Protein AF-D8MJK2-F1 (afdb_monomer_lite)

Structure (mmCIF, N/CA/C/O backbone):
data_AF-D8MJK2-F1
#
_entry.id   AF-D8MJK2-F1
#
loop_
_atom_site.group_PDB
_atom_site.id
_atom_site.type_symbol
_atom_site.label_atom_id
_atom_site.label_alt_id
_atom_site.label_comp_id
_atom_site.label_asym_id
_atom_site.label_entity_id
_atom_site.label_seq_id
_atom_site.pdbx_PDB_ins_code
_atom_site.Cartn_x
_atom_site.Cartn_y
_atom_site.Cartn_z
_atom_site.occupancy
_atom_site.B_iso_or_equiv
_atom_site.auth_seq_id
_atom_site.auth_comp_id
_atom_site.auth_asym_id
_atom_site.auth_atom_id
_atom_site.pdbx_PDB_model_num
ATOM 1 N N . MET A 1 1 ? 23.880 8.518 2.483 1.00 40.47 1 MET A N 1
ATOM 2 C CA . MET A 1 1 ? 23.568 7.849 1.201 1.00 40.47 1 MET A CA 1
ATOM 3 C C . MET A 1 1 ? 22.055 7.688 1.110 1.00 40.47 1 MET A C 1
ATOM 5 O O . MET A 1 1 ? 21.490 6.888 1.840 1.00 40.47 1 MET A O 1
ATOM 9 N N . ARG A 1 2 ? 21.389 8.558 0.341 1.00 44.00 2 ARG A N 1
ATOM 10 C CA . ARG A 1 2 ? 19.924 8.644 0.212 1.00 44.00 2 ARG A CA 1
ATOM 11 C C . ARG A 1 2 ? 19.477 7.722 -0.935 1.00 44.00 2 ARG A C 1
ATOM 13 O O . ARG A 1 2 ? 19.857 7.965 -2.067 1.00 44.00 2 ARG A O 1
ATOM 20 N N . TYR A 1 3 ? 18.687 6.697 -0.614 1.00 40.72 3 TYR A N 1
ATOM 21 C CA . TYR A 1 3 ? 17.783 5.967 -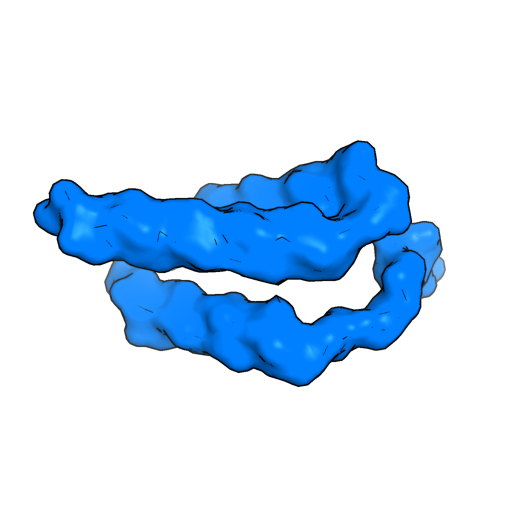1.518 1.00 40.72 3 TYR A CA 1
ATOM 22 C C . TYR A 1 3 ? 18.357 5.413 -2.843 1.00 40.72 3 TYR A C 1
ATOM 24 O O . TYR A 1 3 ? 17.865 5.742 -3.914 1.00 40.72 3 TYR A O 1
ATOM 32 N N . ASN A 1 4 ? 19.292 4.457 -2.783 1.00 43.34 4 ASN A N 1
ATOM 33 C CA . ASN A 1 4 ? 19.684 3.654 -3.963 1.00 4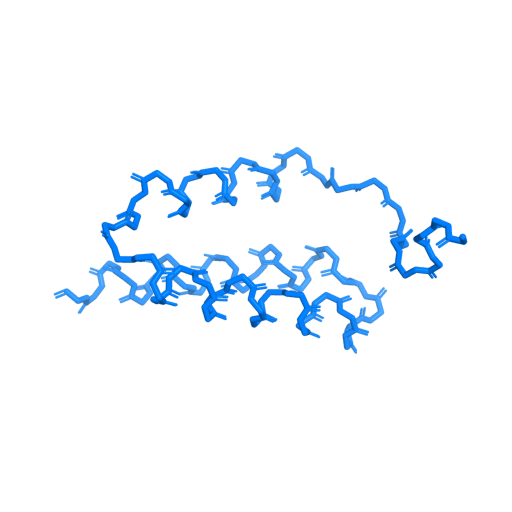3.34 4 ASN A CA 1
ATOM 34 C C . ASN A 1 4 ? 18.618 2.623 -4.408 1.00 43.34 4 ASN A C 1
ATOM 36 O O . ASN A 1 4 ? 18.816 1.922 -5.397 1.00 43.34 4 ASN A O 1
ATOM 40 N N . HIS A 1 5 ? 17.499 2.504 -3.685 1.00 47.75 5 HIS A N 1
ATOM 41 C CA . HIS A 1 5 ? 16.438 1.527 -3.971 1.00 47.75 5 HIS A CA 1
ATOM 42 C C . HIS A 1 5 ? 15.151 2.146 -4.534 1.00 47.75 5 HIS A C 1
ATOM 44 O O . HIS A 1 5 ? 14.286 1.410 -4.994 1.00 47.75 5 HIS A O 1
ATOM 50 N N . ALA A 1 6 ? 15.012 3.476 -4.537 1.00 47.56 6 ALA A N 1
ATOM 51 C CA . ALA A 1 6 ? 13.850 4.126 -5.137 1.00 47.56 6 ALA A CA 1
ATOM 52 C C . ALA A 1 6 ? 14.056 4.237 -6.656 1.00 47.56 6 ALA A C 1
ATOM 54 O O . ALA A 1 6 ? 14.591 5.226 -7.157 1.00 47.56 6 ALA A O 1
ATOM 55 N N . ARG A 1 7 ? 13.661 3.200 -7.401 1.00 54.12 7 ARG A N 1
ATOM 56 C CA . ARG A 1 7 ? 13.607 3.239 -8.869 1.00 54.12 7 ARG A CA 1
ATOM 57 C C . ARG A 1 7 ? 12.385 4.056 -9.310 1.00 54.12 7 ARG A C 1
ATOM 59 O O . ARG A 1 7 ? 11.352 3.503 -9.658 1.00 54.12 7 ARG A O 1
ATOM 66 N N . GLY A 1 8 ? 12.504 5.383 -9.265 1.00 53.66 8 GLY A N 1
ATOM 67 C CA . GLY A 1 8 ? 11.507 6.327 -9.788 1.00 53.66 8 GLY A CA 1
ATOM 68 C C . GLY A 1 8 ? 10.630 7.016 -8.728 1.00 53.66 8 GLY A C 1
ATOM 69 O O . GLY A 1 8 ? 10.723 6.713 -7.537 1.00 53.66 8 GLY A O 1
ATOM 70 N N . PRO A 1 9 ? 9.797 7.989 -9.138 1.00 61.81 9 PRO A N 1
ATOM 71 C CA . PRO A 1 9 ? 8.866 8.668 -8.243 1.00 61.81 9 PRO A CA 1
ATOM 72 C C . PRO A 1 9 ? 7.720 7.734 -7.828 1.00 61.81 9 PRO A C 1
ATOM 74 O O . PRO A 1 9 ? 7.111 7.083 -8.673 1.00 61.81 9 PRO A O 1
ATOM 77 N N . VAL A 1 10 ? 7.379 7.719 -6.533 1.00 71.19 10 VAL A N 1
ATOM 78 C CA . VAL A 1 10 ? 6.159 7.054 -6.039 1.00 71.19 10 VAL A CA 1
ATOM 79 C C . VAL A 1 10 ? 4.955 7.662 -6.758 1.00 71.19 10 VAL A C 1
ATOM 81 O O . VAL A 1 10 ? 4.750 8.881 -6.677 1.00 71.19 10 VAL A O 1
ATOM 84 N N . SER A 1 11 ? 4.166 6.833 -7.445 1.00 79.75 11 SER A N 1
ATOM 85 C CA . SER A 1 11 ? 2.987 7.310 -8.168 1.00 79.75 11 SER A CA 1
ATOM 86 C C . SER A 1 11 ? 1.973 7.943 -7.211 1.00 79.75 11 SER A C 1
ATOM 88 O O . SER A 1 11 ? 1.880 7.591 -6.030 1.00 79.75 11 SER A O 1
ATOM 90 N N . PHE A 1 12 ? 1.199 8.900 -7.724 1.00 81.75 12 PHE A N 1
ATOM 91 C CA . PHE A 1 12 ? 0.141 9.551 -6.951 1.00 81.75 12 PHE A CA 1
ATOM 92 C C . PHE A 1 12 ? -0.876 8.535 -6.406 1.00 81.75 12 PHE A C 1
ATOM 94 O O . PHE A 1 12 ? -1.341 8.677 -5.277 1.00 81.75 12 PHE A O 1
ATOM 101 N N . ASP A 1 13 ? -1.157 7.473 -7.163 1.00 80.81 13 ASP A N 1
ATOM 102 C CA . ASP A 1 13 ? -2.084 6.418 -6.754 1.00 80.81 13 ASP A CA 1
ATOM 103 C C . ASP A 1 13 ? -1.557 5.591 -5.577 1.00 80.81 13 ASP A C 1
ATOM 105 O O . ASP A 1 13 ? -2.300 5.355 -4.627 1.00 80.81 13 ASP A O 1
ATOM 109 N N . VAL A 1 14 ? -0.271 5.214 -5.579 1.00 85.25 14 VAL A N 1
ATOM 110 C CA . VAL A 1 14 ? 0.340 4.490 -4.448 1.00 85.25 14 VAL A CA 1
ATOM 111 C C . VAL A 1 14 ? 0.317 5.348 -3.185 1.00 85.25 14 VAL A C 1
ATOM 113 O O . VAL A 1 14 ? -0.034 4.856 -2.115 1.00 85.25 14 VAL A O 1
ATOM 116 N N . LYS A 1 15 ? 0.620 6.650 -3.302 1.00 86.12 15 LYS A N 1
ATOM 117 C CA . LYS A 1 15 ? 0.532 7.573 -2.159 1.00 86.12 15 LYS A CA 1
ATOM 118 C C . LYS A 1 15 ? -0.883 7.642 -1.593 1.00 86.12 15 LYS A C 1
ATOM 120 O O . LYS A 1 15 ? -1.042 7.575 -0.380 1.00 86.12 15 LYS A O 1
ATOM 125 N N . ARG A 1 16 ? -1.897 7.770 -2.455 1.00 88.81 16 ARG A N 1
ATOM 126 C CA . ARG A 1 16 ? -3.304 7.834 -2.034 1.00 88.81 16 ARG A CA 1
ATOM 127 C C . ARG A 1 16 ? -3.710 6.572 -1.271 1.00 88.81 16 ARG A C 1
ATOM 129 O O . ARG A 1 16 ? -4.205 6.680 -0.157 1.00 88.81 16 ARG A O 1
ATOM 136 N N . LYS A 1 17 ? -3.419 5.395 -1.834 1.00 88.62 17 LYS A N 1
ATOM 137 C CA . LYS A 1 17 ? -3.716 4.093 -1.217 1.00 88.62 17 LYS A CA 1
ATOM 138 C C . LYS A 1 17 ? -3.022 3.907 0.137 1.00 88.62 17 LYS A C 1
ATOM 140 O O . LYS A 1 17 ? -3.639 3.418 1.074 1.00 88.62 17 LYS A O 1
ATOM 145 N N . LEU A 1 18 ? -1.764 4.337 0.263 1.00 88.44 18 LEU A N 1
ATOM 146 C CA . LEU A 1 18 ? -1.032 4.263 1.530 1.00 88.44 18 LEU A CA 1
ATOM 147 C C . LEU A 1 18 ? -1.628 5.195 2.598 1.00 88.44 18 LEU A C 1
ATOM 149 O O . LEU A 1 18 ? -1.729 4.812 3.758 1.00 88.44 18 LEU A O 1
ATOM 153 N N . VAL A 1 19 ? -2.047 6.406 2.218 1.00 89.25 19 VAL A N 1
ATOM 154 C CA . VAL A 1 19 ? -2.732 7.324 3.144 1.00 89.25 19 VAL A CA 1
ATOM 155 C C . VAL A 1 19 ? -4.062 6.731 3.613 1.00 89.25 19 VAL A C 1
ATOM 157 O O . VAL A 1 19 ? -4.346 6.784 4.806 1.00 89.25 19 VAL A O 1
ATOM 160 N N . GLU A 1 20 ? -4.839 6.120 2.713 1.00 88.50 20 GLU A N 1
ATOM 161 C CA . GLU A 1 20 ? -6.071 5.406 3.080 1.00 88.50 20 GLU A CA 1
ATOM 162 C C . GLU A 1 20 ? -5.793 4.268 4.079 1.00 88.50 20 GLU A C 1
ATOM 164 O O . GLU A 1 20 ? -6.510 4.139 5.071 1.00 88.50 20 GLU A O 1
ATOM 169 N N . LEU A 1 21 ? -4.734 3.477 3.865 1.00 87.62 21 LEU A N 1
ATOM 170 C CA . LEU A 1 21 ? -4.330 2.401 4.780 1.00 87.62 21 LEU A CA 1
ATOM 171 C C . LEU A 1 21 ? -4.027 2.940 6.187 1.00 87.62 21 LEU A C 1
ATOM 173 O O . LEU A 1 21 ? -4.559 2.433 7.171 1.00 87.62 21 LEU A O 1
ATOM 177 N N . ILE A 1 22 ? -3.230 4.009 6.274 1.00 88.12 22 ILE A N 1
ATOM 178 C CA . ILE A 1 22 ? -2.849 4.639 7.548 1.00 88.12 22 ILE A CA 1
ATOM 179 C C . ILE A 1 22 ? -4.073 5.205 8.276 1.00 88.12 22 ILE A C 1
ATOM 181 O O . ILE A 1 22 ? -4.172 5.092 9.491 1.00 88.12 22 ILE A O 1
ATOM 185 N N . GLN A 1 23 ? -5.011 5.814 7.548 1.00 87.12 23 GLN A N 1
ATOM 186 C CA . GLN A 1 23 ? -6.213 6.415 8.137 1.00 87.12 23 GLN A CA 1
ATOM 187 C C . GLN A 1 23 ? -7.248 5.387 8.607 1.00 87.12 23 GLN A C 1
ATOM 189 O O . GLN A 1 23 ? -8.116 5.728 9.407 1.00 87.12 23 GLN A O 1
ATOM 194 N N . THR A 1 24 ? -7.192 4.159 8.091 1.00 83.75 24 THR A N 1
ATOM 195 C CA . THR A 1 24 ? -8.157 3.093 8.404 1.00 83.75 24 THR A CA 1
ATOM 196 C C . THR A 1 24 ? -7.670 2.134 9.488 1.00 83.75 24 THR A C 1
ATOM 198 O O . THR A 1 24 ? -8.486 1.423 10.073 1.00 83.75 24 THR A O 1
ATOM 201 N N . HIS A 1 25 ? -6.372 2.131 9.797 1.00 82.94 25 HIS A N 1
ATOM 202 C CA . HIS A 1 25 ? -5.801 1.310 10.861 1.00 82.94 25 HIS A CA 1
ATOM 203 C C . HIS A 1 25 ? -5.917 1.985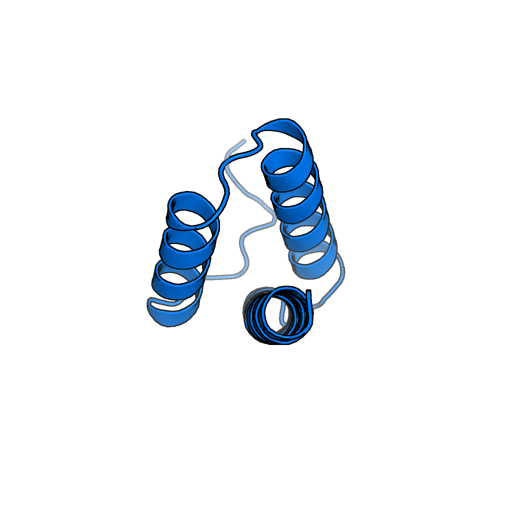 12.230 1.00 82.94 25 HIS A C 1
ATOM 205 O O . HIS A 1 25 ? -5.428 3.093 12.435 1.00 82.94 25 HIS A O 1
ATOM 211 N N . ASN A 1 26 ? -6.524 1.279 13.188 1.00 80.44 26 ASN A N 1
ATOM 212 C CA . ASN A 1 26 ? -6.577 1.692 14.597 1.00 80.44 26 ASN A CA 1
ATOM 213 C C . ASN A 1 26 ? -5.470 1.053 15.452 1.00 80.44 26 ASN A C 1
ATOM 215 O O . ASN A 1 26 ? -5.239 1.503 16.572 1.00 80.44 26 ASN A O 1
ATOM 219 N N . ASP A 1 27 ? -4.806 0.015 14.937 1.00 87.88 27 ASP A N 1
ATOM 220 C CA . ASP A 1 27 ? -3.713 -0.680 15.612 1.00 87.88 27 ASP A CA 1
ATOM 221 C C . ASP A 1 27 ? -2.368 -0.341 14.961 1.00 87.88 27 ASP A C 1
ATOM 223 O O . ASP A 1 27 ? -2.167 -0.554 13.762 1.00 87.88 27 ASP A O 1
ATOM 227 N N . ALA A 1 28 ? -1.459 0.212 15.762 1.00 85.88 28 ALA A N 1
ATOM 228 C CA . ALA A 1 28 ? -0.160 0.676 15.291 1.00 85.88 28 ALA A CA 1
ATOM 229 C C . ALA A 1 28 ? 0.790 -0.483 14.962 1.00 85.88 28 ALA A C 1
ATOM 231 O O . ALA A 1 28 ? 1.600 -0.345 14.044 1.00 85.88 28 ALA A O 1
ATOM 232 N N . ASP A 1 29 ? 0.672 -1.609 15.671 1.00 86.69 29 ASP A N 1
ATOM 233 C CA . ASP A 1 29 ? 1.533 -2.773 15.461 1.00 86.69 29 ASP A CA 1
ATOM 234 C C . ASP A 1 29 ? 1.182 -3.464 14.136 1.00 86.69 29 ASP A C 1
ATOM 236 O O . ASP A 1 29 ? 2.058 -3.636 13.288 1.00 86.69 29 ASP A O 1
ATOM 240 N N . SER A 1 30 ? -0.105 -3.724 13.882 1.00 86.25 30 SER A N 1
ATOM 241 C CA . SER A 1 30 ? -0.572 -4.240 12.584 1.00 86.25 30 SER A CA 1
ATOM 242 C C . SER A 1 30 ? -0.204 -3.307 11.421 1.00 86.25 30 SER A C 1
ATOM 244 O O . SER A 1 30 ? 0.251 -3.761 10.374 1.00 86.25 30 SER A O 1
ATOM 246 N N . LEU A 1 31 ? -0.325 -1.983 11.605 1.00 88.56 31 LEU A N 1
ATOM 247 C CA . LEU A 1 31 ? 0.079 -1.013 10.580 1.00 88.56 31 LEU A CA 1
ATOM 248 C C . LEU A 1 31 ? 1.587 -1.076 10.285 1.00 88.56 31 LEU A C 1
ATOM 250 O O . LEU A 1 31 ? 2.008 -0.904 9.138 1.00 88.56 31 LEU A O 1
ATOM 254 N N . ALA A 1 32 ? 2.416 -1.285 11.309 1.00 88.88 32 ALA A N 1
ATOM 255 C CA . ALA A 1 32 ? 3.856 -1.408 11.132 1.00 88.88 32 ALA A CA 1
ATOM 256 C C . ALA A 1 32 ? 4.217 -2.671 10.336 1.00 88.88 32 ALA A C 1
ATOM 258 O O . ALA A 1 32 ? 5.065 -2.594 9.444 1.00 88.88 32 ALA A O 1
ATOM 259 N N . GLU A 1 33 ? 3.556 -3.797 10.615 1.00 89.38 33 GLU A N 1
ATOM 260 C CA . GLU A 1 33 ? 3.721 -5.045 9.860 1.00 89.38 33 GLU A CA 1
ATOM 261 C C . GLU A 1 33 ? 3.352 -4.860 8.382 1.00 89.38 33 GLU A C 1
ATOM 263 O O . GLU A 1 33 ? 4.173 -5.160 7.508 1.00 89.38 33 GLU A O 1
ATOM 268 N N . ASP A 1 34 ? 2.198 -4.249 8.099 1.00 88.94 34 ASP A N 1
ATOM 269 C CA . ASP A 1 34 ? 1.744 -3.973 6.732 1.00 88.94 34 ASP A CA 1
ATOM 270 C C . ASP A 1 34 ? 2.738 -3.078 5.967 1.00 88.94 34 ASP A C 1
ATOM 272 O O . ASP A 1 34 ? 3.081 -3.332 4.809 1.00 88.94 34 ASP A O 1
ATOM 276 N N . ILE A 1 35 ? 3.266 -2.028 6.608 1.00 89.00 35 ILE A N 1
ATOM 277 C CA . ILE A 1 35 ? 4.264 -1.141 5.986 1.00 89.00 35 ILE A CA 1
ATOM 278 C C . ILE A 1 35 ? 5.568 -1.897 5.688 1.00 89.00 35 ILE A C 1
ATOM 280 O O . ILE A 1 35 ? 6.182 -1.670 4.637 1.00 89.00 35 ILE A O 1
ATOM 284 N N . ILE A 1 36 ? 6.007 -2.785 6.585 1.00 89.06 36 ILE A N 1
ATOM 285 C CA . ILE A 1 36 ? 7.198 -3.619 6.370 1.00 89.06 36 ILE A CA 1
ATOM 286 C C . ILE A 1 36 ? 6.981 -4.558 5.176 1.00 89.06 36 ILE A C 1
ATOM 288 O O . ILE A 1 36 ? 7.877 -4.665 4.330 1.00 89.06 36 ILE A O 1
ATOM 292 N N . GLU A 1 37 ? 5.804 -5.177 5.061 1.00 88.88 37 GLU A N 1
ATOM 293 C CA . GLU A 1 37 ? 5.439 -6.036 3.928 1.00 88.88 37 GLU A CA 1
ATOM 294 C C . GLU A 1 37 ? 5.491 -5.261 2.601 1.00 88.88 37 GLU A C 1
ATOM 296 O O . GLU A 1 37 ? 6.163 -5.687 1.658 1.00 88.88 37 GLU A O 1
ATOM 301 N N . LEU A 1 38 ? 4.902 -4.062 2.542 1.00 89.50 38 LEU A N 1
ATOM 302 C CA . LEU A 1 38 ? 4.934 -3.215 1.343 1.00 8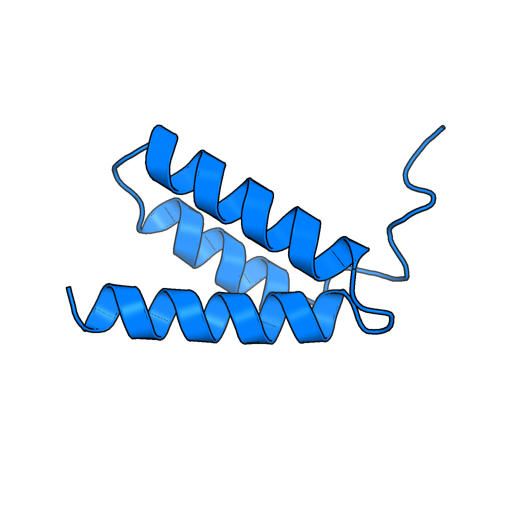9.50 38 LEU A CA 1
ATOM 303 C C . LEU A 1 38 ? 6.364 -2.825 0.933 1.00 89.50 38 LEU A C 1
ATOM 305 O O . LEU A 1 38 ? 6.699 -2.821 -0.256 1.00 89.50 38 LEU A O 1
ATOM 309 N N . ILE A 1 39 ? 7.239 -2.522 1.898 1.00 85.31 39 ILE A N 1
ATOM 310 C CA . ILE A 1 39 ? 8.658 -2.249 1.622 1.00 85.31 39 ILE A CA 1
ATOM 311 C C . ILE A 1 39 ? 9.347 -3.500 1.064 1.00 85.31 39 ILE A C 1
ATOM 313 O O . ILE A 1 39 ? 10.131 -3.390 0.116 1.00 85.31 39 ILE A O 1
ATOM 317 N N . ALA A 1 40 ? 9.077 -4.678 1.629 1.00 87.56 40 ALA A N 1
ATOM 318 C CA . ALA A 1 40 ? 9.649 -5.936 1.160 1.00 87.56 40 ALA A CA 1
ATOM 319 C C . ALA A 1 40 ? 9.213 -6.255 -0.280 1.00 87.56 40 ALA A C 1
ATOM 321 O O . ALA A 1 40 ? 10.067 -6.573 -1.114 1.00 87.56 40 ALA A O 1
ATOM 322 N N . VAL A 1 41 ? 7.927 -6.078 -0.598 1.00 86.69 41 VAL A N 1
ATOM 323 C CA . VAL A 1 41 ? 7.369 -6.235 -1.952 1.00 86.69 41 VAL A CA 1
ATOM 324 C C . VAL A 1 41 ? 8.055 -5.287 -2.933 1.00 86.69 41 VAL A C 1
ATOM 326 O O . VAL A 1 41 ? 8.613 -5.726 -3.938 1.00 86.69 41 VAL A O 1
ATOM 329 N N . GLY A 1 42 ? 8.113 -3.992 -2.609 1.00 85.94 42 GLY A N 1
ATOM 330 C CA . GLY A 1 42 ? 8.721 -2.994 -3.490 1.00 85.94 42 GLY A CA 1
ATOM 331 C C . GLY A 1 42 ? 10.222 -3.194 -3.726 1.00 85.94 42 GLY A C 1
ATOM 332 O O . GLY A 1 42 ? 10.733 -2.796 -4.770 1.00 85.94 42 GLY A O 1
ATOM 333 N N . ARG A 1 43 ? 10.944 -3.806 -2.778 1.00 82.00 43 ARG A N 1
ATOM 334 C CA . ARG A 1 43 ? 12.376 -4.124 -2.925 1.00 82.00 43 ARG A CA 1
ATOM 335 C C . ARG A 1 43 ? 12.638 -5.399 -3.718 1.00 82.00 43 ARG A C 1
ATOM 337 O O . ARG A 1 43 ? 13.722 -5.521 -4.288 1.00 82.00 43 ARG A O 1
ATOM 344 N N . SER A 1 44 ? 11.698 -6.336 -3.699 1.00 82.06 44 SER A N 1
ATOM 345 C CA . SER A 1 44 ? 11.855 -7.658 -4.313 1.00 82.06 44 SER A CA 1
ATOM 346 C C . SER A 1 44 ? 11.431 -7.676 -5.782 1.00 82.06 44 SER A C 1
ATOM 348 O O . SER A 1 44 ? 11.891 -8.535 -6.531 1.00 82.06 44 SER A O 1
ATOM 350 N N . ASP A 1 45 ? 10.603 -6.718 -6.207 1.00 80.00 45 ASP A N 1
ATOM 351 C CA . ASP A 1 45 ? 10.073 -6.641 -7.568 1.00 80.00 45 ASP A CA 1
ATOM 352 C C . ASP A 1 45 ? 10.803 -5.578 -8.432 1.00 80.00 45 ASP A C 1
ATOM 354 O O . ASP A 1 45 ? 10.947 -4.424 -8.006 1.00 80.00 45 ASP A O 1
ATOM 358 N N . PRO A 1 46 ? 11.271 -5.918 -9.654 1.00 74.81 46 PRO A N 1
ATOM 359 C CA . PRO A 1 46 ? 11.835 -4.953 -10.603 1.00 74.81 46 PRO A CA 1
ATOM 360 C C . PRO A 1 46 ? 10.906 -3.772 -10.939 1.00 74.81 46 PRO A C 1
ATOM 362 O O . PRO A 1 46 ? 11.405 -2.662 -11.142 1.00 74.81 46 PRO A O 1
ATOM 365 N N . ASP A 1 47 ? 9.591 -4.007 -10.934 1.00 78.50 47 ASP A N 1
ATOM 366 C CA . ASP A 1 47 ? 8.487 -3.058 -11.110 1.00 78.50 47 ASP A CA 1
ATOM 367 C C . ASP A 1 47 ? 7.919 -2.602 -9.747 1.00 78.50 47 ASP A C 1
ATOM 369 O O . ASP A 1 47 ? 6.710 -2.415 -9.585 1.00 78.50 47 ASP A O 1
ATOM 373 N N . GLY A 1 48 ? 8.791 -2.401 -8.751 1.00 81.00 48 GLY A N 1
ATOM 374 C CA . GLY A 1 48 ? 8.470 -2.205 -7.329 1.00 81.00 48 GLY A CA 1
ATOM 375 C C . GLY A 1 48 ? 7.195 -1.416 -6.997 1.00 81.00 48 GLY A C 1
ATOM 376 O O . GLY A 1 48 ? 6.396 -1.867 -6.181 1.00 81.00 48 GLY A O 1
ATOM 377 N N . PHE A 1 49 ? 6.926 -0.271 -7.637 1.00 77.88 49 PHE A N 1
ATOM 378 C CA . PHE A 1 49 ? 5.696 0.494 -7.362 1.00 77.88 49 PHE A CA 1
ATOM 379 C C . PHE A 1 49 ? 4.412 -0.171 -7.857 1.00 77.88 49 PHE A C 1
ATOM 381 O O . PHE A 1 49 ? 3.364 -0.017 -7.230 1.00 77.88 49 PHE A O 1
ATOM 388 N N . ARG A 1 50 ? 4.466 -0.892 -8.978 1.00 81.31 50 ARG A N 1
ATOM 389 C CA . ARG A 1 50 ? 3.319 -1.642 -9.495 1.00 81.31 50 ARG A CA 1
ATOM 390 C C . ARG A 1 50 ? 2.990 -2.810 -8.571 1.00 81.31 50 ARG A C 1
ATOM 392 O O . ARG A 1 50 ? 1.815 -3.025 -8.274 1.00 81.31 50 ARG A O 1
ATOM 399 N N . ALA A 1 51 ? 4.018 -3.496 -8.077 1.00 84.25 51 ALA A N 1
ATOM 400 C CA . ALA A 1 51 ? 3.871 -4.563 -7.096 1.00 84.25 51 ALA A CA 1
ATOM 401 C C . ALA A 1 51 ? 3.257 -4.036 -5.789 1.00 84.25 51 ALA A C 1
ATOM 403 O O . ALA A 1 51 ? 2.224 -4.536 -5.357 1.00 84.25 51 ALA A O 1
ATOM 404 N N . VAL A 1 52 ? 3.788 -2.935 -5.242 1.00 88.44 52 VAL A N 1
ATOM 405 C CA . VAL A 1 52 ? 3.228 -2.260 -4.052 1.00 88.44 52 VAL A CA 1
ATOM 406 C C . VAL A 1 52 ? 1.776 -1.822 -4.263 1.00 88.44 52 VAL A C 1
ATOM 408 O O . VAL A 1 52 ? 0.944 -1.993 -3.380 1.00 88.44 52 VAL A O 1
ATOM 411 N N . SER A 1 53 ? 1.438 -1.269 -5.432 1.00 87.56 53 SER A N 1
ATOM 412 C CA . SER A 1 53 ? 0.062 -0.856 -5.748 1.00 87.56 53 SER A CA 1
ATOM 413 C C . SER A 1 53 ? -0.915 -2.035 -5.758 1.00 87.56 53 SER A C 1
ATOM 415 O O . SER A 1 53 ? -2.038 -1.895 -5.274 1.00 87.56 53 SER A O 1
ATOM 417 N N . THR A 1 54 ? -0.480 -3.176 -6.302 1.00 86.81 54 THR A N 1
ATOM 418 C CA . THR A 1 54 ? -1.261 -4.422 -6.359 1.00 86.81 54 THR A CA 1
ATOM 419 C C . THR A 1 54 ? -1.438 -5.009 -4.963 1.00 86.81 54 THR A C 1
ATOM 421 O O . THR A 1 54 ? -2.531 -5.437 -4.603 1.00 86.81 54 THR A O 1
ATOM 424 N N . GLU A 1 55 ? -0.383 -4.967 -4.154 1.00 90.56 55 GLU A N 1
ATOM 425 C CA . GLU A 1 55 ? -0.418 -5.449 -2.778 1.00 90.56 55 GLU A CA 1
ATOM 426 C C . GLU A 1 55 ? -1.348 -4.606 -1.897 1.00 90.56 55 GLU A C 1
ATOM 428 O O . GLU A 1 55 ? -2.174 -5.147 -1.169 1.00 90.56 55 GLU A O 1
ATOM 433 N N . LEU A 1 56 ? -1.320 -3.279 -2.053 1.00 89.81 56 LEU A N 1
ATOM 434 C CA . LEU A 1 56 ? -2.272 -2.380 -1.394 1.00 89.81 56 LEU A CA 1
ATOM 435 C C . LEU A 1 56 ? -3.732 -2.699 -1.764 1.00 89.81 56 LEU A C 1
ATOM 437 O O . LEU A 1 56 ? -4.612 -2.632 -0.904 1.00 89.81 56 LEU A O 1
ATOM 441 N N . ASP A 1 57 ? -4.006 -3.073 -3.020 1.00 89.56 57 ASP A N 1
ATOM 442 C CA . ASP A 1 57 ? -5.349 -3.510 -3.430 1.00 89.56 57 ASP A CA 1
ATOM 443 C C . ASP A 1 57 ? -5.730 -4.850 -2.779 1.00 89.56 57 ASP A C 1
ATOM 445 O O . ASP A 1 57 ? -6.866 -5.016 -2.323 1.00 89.56 57 ASP A O 1
ATOM 449 N N . ARG A 1 58 ? -4.775 -5.787 -2.672 1.00 89.00 58 ARG A N 1
ATOM 450 C CA . ARG A 1 58 ? -4.962 -7.074 -1.985 1.00 89.00 58 ARG A CA 1
ATOM 451 C C . ARG A 1 58 ? -5.299 -6.867 -0.509 1.00 89.00 58 ARG A C 1
ATOM 453 O O . ARG A 1 58 ? -6.322 -7.377 -0.054 1.00 89.00 58 ARG A O 1
ATOM 460 N N . MET A 1 59 ? -4.504 -6.082 0.216 1.00 87.00 59 MET A N 1
ATOM 461 C CA . MET A 1 59 ? -4.725 -5.764 1.633 1.00 87.00 59 MET A CA 1
ATOM 462 C C . MET A 1 59 ? -6.098 -5.125 1.867 1.00 87.00 59 MET A C 1
ATOM 464 O O . MET A 1 59 ? -6.840 -5.541 2.758 1.00 87.00 59 MET A O 1
ATOM 468 N N . LYS A 1 60 ? -6.499 -4.178 1.008 1.00 84.25 60 LYS A N 1
ATOM 469 C CA . LYS A 1 60 ? -7.832 -3.560 1.065 1.00 84.25 60 LYS A CA 1
ATOM 470 C C . LYS A 1 60 ? -8.953 -4.587 0.875 1.00 84.25 60 LYS A C 1
ATOM 472 O O . LYS A 1 60 ? -9.939 -4.547 1.604 1.00 84.25 60 LYS A O 1
ATOM 477 N N . SER A 1 61 ? -8.798 -5.529 -0.059 1.00 82.12 61 SER A N 1
ATOM 478 C CA . SER A 1 61 ? -9.779 -6.605 -0.274 1.00 82.12 61 SER A CA 1
ATOM 479 C C . SER A 1 61 ? -9.884 -7.579 0.907 1.00 82.12 61 SER A C 1
ATOM 481 O O . SER A 1 61 ? -10.967 -8.085 1.191 1.00 82.12 61 SER A O 1
ATOM 483 N N . LEU A 1 62 ? -8.781 -7.819 1.622 1.00 79.25 62 LEU A N 1
ATOM 484 C CA . LEU A 1 62 ? -8.750 -8.686 2.801 1.00 79.25 62 LEU A CA 1
ATOM 485 C C . LEU A 1 62 ? -9.385 -8.010 4.019 1.00 79.25 62 LEU A C 1
ATOM 487 O O . LEU A 1 62 ? -10.142 -8.654 4.739 1.00 79.25 62 LEU A O 1
ATOM 491 N N . ASN A 1 63 ? -9.142 -6.711 4.205 1.00 69.00 63 ASN A N 1
ATOM 492 C CA . ASN A 1 63 ? -9.767 -5.925 5.269 1.00 69.00 63 ASN A CA 1
ATOM 493 C C . ASN A 1 63 ? -11.271 -5.694 5.051 1.00 69.00 63 ASN A C 1
ATOM 495 O O . ASN A 1 63 ? -11.988 -5.501 6.022 1.00 69.00 63 ASN A O 1
ATOM 499 N N . LEU A 1 64 ? -11.773 -5.758 3.812 1.00 59.09 64 LEU A N 1
ATOM 500 C CA . LEU A 1 64 ? -13.216 -5.724 3.521 1.00 59.09 64 LEU A CA 1
ATOM 501 C C . LEU A 1 64 ? -13.947 -7.039 3.857 1.00 59.09 64 LEU A C 1
ATOM 503 O O . LEU A 1 64 ? -15.175 -7.049 3.892 1.00 59.09 64 LEU A O 1
ATOM 507 N N . ASN A 1 65 ? -13.212 -8.135 4.070 1.00 47.66 65 ASN A N 1
ATOM 508 C CA . ASN A 1 65 ? -13.756 -9.458 4.402 1.00 47.66 65 ASN A CA 1
ATOM 509 C C . ASN A 1 65 ? -13.559 -9.848 5.882 1.00 47.66 65 ASN A C 1
ATOM 511 O O . ASN A 1 65 ? -13.904 -10.970 6.258 1.00 47.66 65 ASN A O 1
ATOM 515 N N . LYS A 1 66 ? -12.980 -8.959 6.696 1.00 48.12 66 LYS A N 1
ATOM 516 C CA . LYS A 1 66 ? -12.916 -9.067 8.162 1.00 48.12 66 LYS A CA 1
ATOM 517 C C . LYS A 1 66 ? -14.089 -8.321 8.788 1.00 48.12 66 LYS A C 1
ATOM 519 O O . LYS A 1 66 ? -14.566 -8.806 9.835 1.00 48.12 66 LYS A O 1
#

Foldseek 3Di:
DPDPLPPDDQDPLLVVLLVVLVVPDPDPVVNVVLVVVLVVQLRVDPVSNVSSNVVSVVVVVVVVVD

Sequence (66 aa):
MRYNHARGPVSFDVKRKLVELIQTHNDADSLAEDIIELIAVGRSDPDGFRAVSTELDRMKSLNLNK

Organism: Erwinia billingiae (strain Eb661) (NCBI:txid634500)

pLDDT: mean 78.43, std 14.77, range [40.47, 90.56]

Secondary structure (DSSP, 8-state):
---TT--SPPPHHHHHHHHHHHHH---HHHHHHHHHHHHHHHHH-TTHHHHHHHHHHHHHHHHTT-

Radius of gyration: 12.17 Å; chains: 1; bounding box: 37×19×27 Å

=== Feature glossary ===
Reading guide. The protein is described through the following features:

Foldseek 3Di. A 3Di character summarizes, for each residue, the relative orientation of the Cα frame of its nearest spatial neighbor. Because it encodes fold topology rather than chemistry, 3Di alignments detect remote structural similarity that sequence alignment misses.

Contact-map, Ramachandran, and PAE plots. Plot images: a contact map (which residues are close in 3D, as an N×N binary image), a Ramachandran scatter (backbone torsion angles, revealing secondary-structure composition at a glance), and — for AlphaFold structures — a PAE heatmap (pairwise prediction confidence).

Radius of gyration, Cα contacts, bounding box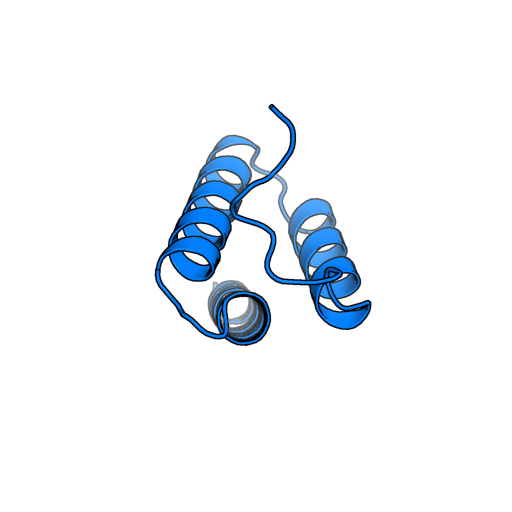. Radius of gyration (Rg) is the root-mean-square distance of Cα atoms from their centroid — a single number for overall size and compactness. A globular domain of N residues has Rg ≈ 2.2·N^0.38 Å; an extended or disordered chain has a much larger Rg. The Cα contact count is the number of residue pairs whose Cα atoms are within 8 Å and are more than four positions apart in sequence — a standard proxy for tertiary packing density. The bounding box is the smallest axis-aligned box enclosing all Cα atoms.

Secondary structure (8-state, DSSP). Eight-state secondary structure (DSSP): H is the canonical α-helix, G the tighter 3₁₀-helix, I the wider π-helix; E/B are β-structure, T and S are turns and bends, and '-' is everything else. DSSP derives these from the pattern of main-chain N–H···O=C hydrogen bonds, not from the sequence.

B-factor. B-factor (Debye–Waller factor) reflects atomic displacement in the crystal lattice. It is an experimental observable (units Å²), not a prediction; low values mean the atom is pinned down, high values mean it moves or is heterogeneous across the crystal.

pLDDT. pLDDT is the predicted lDDT-Cα score: AlphaFold's confidence that the local environment of each residue (all inter-atomic distances within 15 Å) is correctly placed. It is a per-residue number between 0 and 100, with higher meaning more reliable.

Nearest PDB structures. Nearest PDB neighbors are the top structural matches found by Foldseek when searching this structure against the entire Protein Data Bank. Each hit reports a TM-score (0 to 1; >0.5 almost always implies the same fold) and an E-value. These are *structural* homologs — they may share no detectable sequence similarity.

Solvent-accessible surface area. Accessible surface area quantifies burial. A residue with SASA near zero is packed into the hydrophobic core; one with SASA >100 Å² sits on the surface. Computed here via the Shrake–Rupley numerical algorithm with a 1.4 Å probe.

Rendered structure images. Structure images are PyMOL renders from six orthogonal camera directions. Cartoon representation draws helices as coils and strands as arrows; sticks shows the backbone as bonds; surface shows the solvent-excluded envelope. Rainbow coloring maps sequence position to hue (blue→red, N→C); chain coloring assigns a distinct color per polypeptide.

Backbone torsions (φ/ψ). φ (phi) and ψ (psi) are the two rotatable backbone dihedrals per residue: φ is the C(i-1)–N–Cα–C torsion, ψ is the N–Cα–C–N(i+1) torsion, both in degrees on (−180°, 180°]. α-helical residues cluster near (−60°, −45°); β-strand residues near (−120°, +130°). A Ramachandran plot is simply a scatter of (φ, ψ) for every residue.

Predicted aligned error. Predicted Aligned Error (PAE) is an AlphaFold confidence matrix: entry (i, j) is the expected error in the position of residue j, in ångströms, when the prediction is superimposed on the true structure at residue i. Low PAE within a block of residues means that block is internally rigid and well-predicted; high PAE between two blocks means their relative placement is uncertain even if each block individually is confident.

mmCIF coordinates. Structure coordinates are given as an mmCIF _atom_site loop: one row per atom with element, residue name, chain id, sequence number, and x/y/z position in Å. Only the four main-chain atoms per residue are included here; side chains are omitted to keep the record compact.

InterPro / GO / CATH / organism. Database cross-references. InterPro integrates a dozen domain/family signature databases into unified entries with residue-range hits. GO terms attach function/process/location labels with evidence codes. CATH codes position the fold in a four-level structural taxonomy. Organism is the NCBI-taxonomy species name.

Secondary structure (3-state, P-SEA). SS3 is a coarse helix/strand/coil call (letters a/b/c) made by the P-SEA algorithm from inter-Cα distances and dihedrals. It is less detailed than D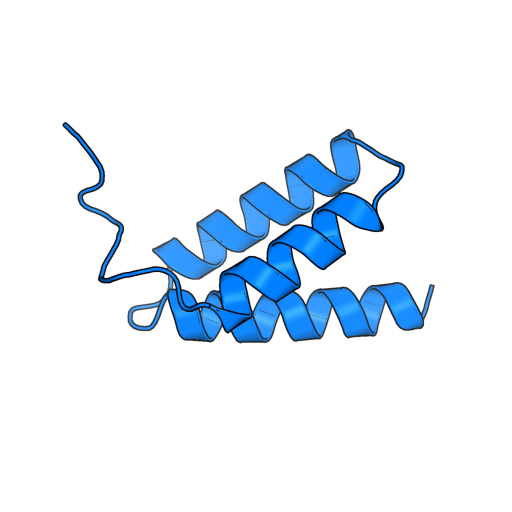SSP but needs only Cα positions.

Sequence. Sequence gives the chain of amino acids in standard one-letter code (A=alanine, C=cysteine, …, Y=tyrosine), read N→C. It is the only feature that is directly encoded by the gene; all structural features are derived from the folded form of this sequence.